Protein AF-W7JL64-F1 (afdb_monomer_lite)

Organism: Plasmodium falciparum (isolate NF54) (NCBI:txid5843)

Structure (mmCIF, N/CA/C/O backbone):
data_AF-W7JL64-F1
#
_entry.id   AF-W7JL64-F1
#
loop_
_atom_site.group_PDB
_atom_site.id
_atom_site.type_symbol
_atom_site.label_atom_id
_atom_site.label_alt_id
_atom_site.label_comp_id
_atom_site.label_asym_id
_atom_site.label_entity_id
_atom_site.label_seq_id
_atom_site.pdbx_PDB_ins_code
_atom_site.Cartn_x
_atom_site.Cartn_y
_atom_site.Cartn_z
_atom_site.occupancy
_atom_site.B_iso_or_equiv
_atom_site.auth_seq_id
_atom_site.auth_comp_id
_atom_site.auth_asym_id
_atom_site.auth_atom_id
_atom_site.pdbx_PDB_model_num
ATOM 1 N N . MET A 1 1 ? 44.907 -2.043 -54.189 1.00 56.06 1 MET A N 1
ATOM 2 C C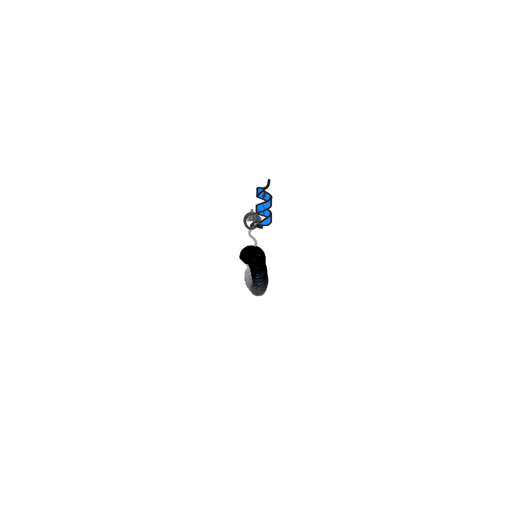A . MET A 1 1 ? 44.146 -2.944 -53.285 1.00 56.06 1 MET A CA 1
ATOM 3 C C . MET A 1 1 ? 43.324 -2.153 -52.257 1.00 56.06 1 MET A C 1
ATOM 5 O O . MET A 1 1 ? 42.525 -2.734 -51.536 1.00 56.06 1 MET A O 1
ATOM 9 N N . ASP A 1 2 ? 43.425 -0.824 -52.272 1.00 61.66 2 ASP A N 1
ATOM 10 C CA . ASP A 1 2 ? 43.044 0.077 -51.176 1.00 61.66 2 ASP A CA 1
ATOM 11 C C . ASP A 1 2 ? 41.555 0.453 -51.150 1.00 61.66 2 ASP A C 1
ATOM 13 O O . ASP A 1 2 ? 41.014 0.866 -50.126 1.00 61.66 2 ASP A O 1
ATOM 17 N N . THR A 1 3 ? 40.844 0.295 -52.266 1.00 63.25 3 THR A N 1
ATOM 18 C CA . THR A 1 3 ? 39.407 0.598 -52.359 1.00 63.25 3 THR A CA 1
ATOM 19 C C . THR A 1 3 ? 38.540 -0.440 -51.646 1.00 63.25 3 THR A C 1
ATOM 21 O O . THR A 1 3 ? 37.561 -0.076 -50.995 1.00 63.25 3 THR A O 1
ATOM 24 N N . ASN A 1 4 ? 38.914 -1.723 -51.697 1.00 65.38 4 ASN A N 1
ATOM 25 C CA . ASN A 1 4 ? 38.159 -2.801 -51.047 1.00 65.38 4 ASN A CA 1
ATOM 26 C C . ASN A 1 4 ? 38.308 -2.791 -49.519 1.00 65.38 4 ASN A C 1
ATOM 28 O O . ASN A 1 4 ? 37.334 -3.056 -48.812 1.00 65.38 4 ASN A O 1
ATOM 32 N N . GLU A 1 5 ? 39.490 -2.452 -49.000 1.00 66.25 5 GLU A N 1
ATOM 33 C CA . GLU A 1 5 ? 39.720 -2.326 -47.554 1.00 66.25 5 GLU A CA 1
ATOM 34 C C . GLU A 1 5 ? 38.982 -1.120 -46.966 1.00 66.25 5 GLU A C 1
ATOM 36 O O . GLU A 1 5 ? 38.304 -1.246 -45.945 1.00 66.25 5 GLU A O 1
ATOM 41 N N . ASN A 1 6 ? 38.998 0.019 -47.665 1.00 69.75 6 ASN A N 1
ATOM 42 C CA . ASN A 1 6 ? 38.227 1.195 -47.262 1.00 69.75 6 ASN A CA 1
ATOM 43 C C . ASN A 1 6 ? 36.717 0.916 -47.234 1.00 69.75 6 ASN A C 1
ATOM 45 O O . ASN A 1 6 ? 36.033 1.297 -46.284 1.00 69.75 6 ASN A O 1
ATOM 49 N N . MET A 1 7 ? 36.185 0.191 -48.221 1.00 67.56 7 MET A N 1
ATOM 5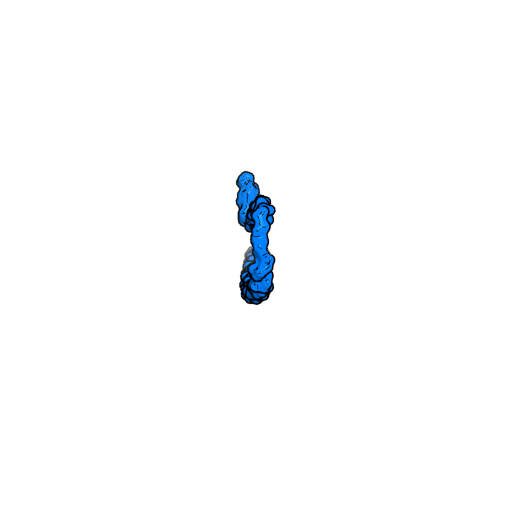0 C CA . MET A 1 7 ? 34.756 -0.138 -48.264 1.00 67.56 7 MET A CA 1
ATOM 51 C C . MET A 1 7 ? 34.338 -1.125 -47.160 1.00 67.56 7 MET A C 1
A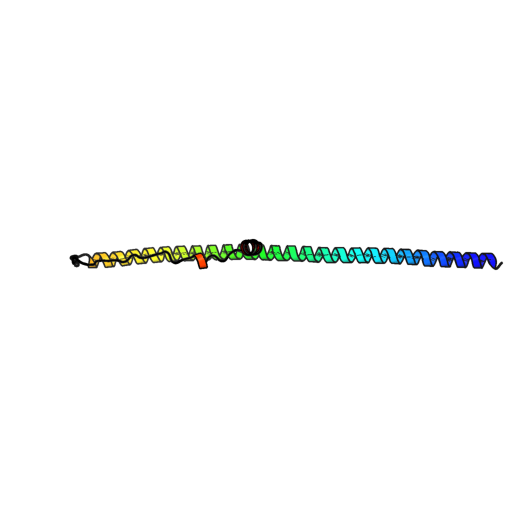TOM 53 O O . MET A 1 7 ? 33.203 -1.074 -46.679 1.00 67.56 7 MET A O 1
ATOM 57 N N . LYS A 1 8 ? 35.253 -2.002 -46.724 1.00 72.12 8 LYS A N 1
ATOM 58 C CA . LYS A 1 8 ? 35.046 -2.918 -45.594 1.00 72.12 8 LYS A CA 1
ATOM 59 C C . LYS A 1 8 ? 35.051 -2.171 -44.255 1.00 72.12 8 LYS A C 1
ATOM 61 O O . LYS A 1 8 ? 34.122 -2.348 -43.473 1.00 72.12 8 LYS A O 1
ATOM 66 N N . ASN A 1 9 ? 35.999 -1.253 -44.055 1.00 75.12 9 ASN A N 1
ATOM 67 C CA . ASN A 1 9 ? 36.069 -0.408 -42.857 1.00 75.12 9 ASN A CA 1
ATOM 68 C C . ASN A 1 9 ? 34.821 0.473 -42.684 1.00 75.12 9 ASN A C 1
ATOM 70 O O . ASN A 1 9 ? 34.298 0.599 -41.578 1.00 75.12 9 ASN A O 1
ATOM 74 N N . VAL A 1 10 ? 34.288 1.032 -43.777 1.00 75.81 10 VAL A N 1
ATOM 75 C CA . VAL A 1 10 ? 33.042 1.820 -43.742 1.00 75.81 10 VAL A CA 1
ATOM 76 C C . VAL A 1 10 ? 31.840 0.955 -43.343 1.00 75.81 10 VAL A C 1
ATOM 78 O O . VAL A 1 10 ? 31.028 1.375 -42.518 1.00 75.81 10 VAL A O 1
ATOM 81 N N . LYS A 1 11 ? 31.730 -0.272 -43.872 1.00 76.44 11 LYS A N 1
ATOM 82 C CA . LYS A 1 11 ? 30.659 -1.210 -43.491 1.00 76.44 11 LYS A CA 1
ATOM 83 C C . LYS A 1 11 ? 30.756 -1.639 -42.028 1.00 76.44 11 LYS A C 1
ATOM 85 O O . LYS A 1 11 ? 29.732 -1.674 -41.344 1.00 76.44 11 LYS A O 1
ATOM 90 N N . ASP A 1 12 ? 31.959 -1.909 -41.531 1.00 76.81 12 ASP A N 1
ATOM 91 C CA . ASP A 1 12 ? 32.173 -2.286 -40.133 1.00 76.81 12 ASP A CA 1
ATOM 92 C C . ASP A 1 12 ? 31.827 -1.129 -39.184 1.00 76.81 12 ASP A C 1
ATOM 94 O O . ASP A 1 12 ? 31.101 -1.335 -38.205 1.00 76.81 12 ASP A O 1
ATOM 98 N N . MET A 1 13 ? 32.214 0.102 -39.530 1.00 78.69 13 MET A N 1
ATOM 99 C CA . MET A 1 13 ? 31.866 1.313 -38.781 1.00 78.69 13 MET A CA 1
ATOM 100 C C . MET A 1 13 ? 30.347 1.565 -38.750 1.00 78.69 13 MET A C 1
ATOM 102 O O . MET A 1 13 ? 29.788 1.903 -37.700 1.00 78.69 13 MET A O 1
ATOM 106 N N . MET A 1 14 ? 29.658 1.333 -39.871 1.00 76.62 14 MET A N 1
ATOM 107 C CA . MET A 1 14 ? 28.198 1.444 -39.976 1.00 76.62 14 MET A CA 1
ATOM 108 C C . MET A 1 14 ? 27.475 0.344 -39.176 1.00 76.62 14 MET A C 1
ATOM 110 O O . MET A 1 14 ? 26.447 0.585 -38.536 1.00 76.62 14 MET A O 1
ATOM 114 N N . SER A 1 15 ? 28.038 -0.867 -39.135 1.00 80.62 15 SER A N 1
ATOM 115 C CA . SER A 1 15 ? 27.505 -1.968 -38.324 1.00 80.62 15 SER A CA 1
ATOM 116 C C . SER A 1 15 ? 27.631 -1.689 -36.821 1.00 80.62 15 SER A C 1
ATOM 118 O O . SER A 1 15 ? 26.718 -1.999 -36.052 1.00 80.62 15 SER A O 1
ATOM 120 N N . PHE A 1 16 ? 28.730 -1.057 -36.399 1.00 80.94 16 PHE A N 1
ATOM 121 C CA . PHE A 1 16 ? 28.996 -0.723 -35.002 1.00 80.94 16 PHE A CA 1
ATOM 122 C C . PHE A 1 16 ? 28.037 0.357 -34.489 1.00 80.94 16 PHE A C 1
ATOM 124 O O . PHE A 1 16 ? 27.438 0.218 -33.422 1.00 80.94 16 PHE A O 1
ATOM 131 N N . THR A 1 17 ? 27.815 1.398 -35.293 1.00 83.50 17 THR A N 1
ATOM 132 C CA . THR A 1 17 ? 26.839 2.456 -34.989 1.00 83.50 17 THR A CA 1
ATOM 133 C C . THR A 1 17 ? 25.415 1.910 -34.921 1.00 83.50 17 THR A C 1
ATOM 135 O O . THR A 1 17 ? 24.693 2.211 -33.971 1.00 83.50 17 THR A O 1
ATOM 138 N N . THR A 1 18 ? 25.029 1.035 -35.853 1.00 85.56 18 THR A N 1
ATOM 139 C CA . THR A 1 18 ? 23.693 0.413 -35.853 1.00 85.56 18 THR A CA 1
ATOM 140 C C . THR A 1 18 ? 23.465 -0.456 -34.610 1.00 85.56 18 THR A C 1
ATOM 142 O O . THR A 1 18 ? 22.421 -0.356 -33.965 1.00 85.56 18 THR A O 1
ATOM 145 N N . LYS A 1 19 ? 24.458 -1.264 -34.212 1.00 87.75 19 LYS A N 1
ATOM 146 C CA . LYS A 1 19 ? 24.393 -2.075 -32.983 1.00 87.75 19 LYS A CA 1
ATOM 147 C C . LYS A 1 19 ? 24.259 -1.204 -31.732 1.00 87.75 19 LYS A C 1
ATOM 149 O O . LYS A 1 19 ? 23.429 -1.501 -30.878 1.00 87.75 19 LYS A O 1
ATOM 154 N N . ASN A 1 20 ? 25.004 -0.101 -31.647 1.00 88.38 20 ASN A N 1
ATOM 155 C CA . ASN A 1 20 ? 24.914 0.826 -30.516 1.00 88.38 20 ASN A CA 1
ATOM 156 C C . ASN A 1 20 ? 23.533 1.480 -30.393 1.00 88.38 20 ASN A C 1
ATOM 158 O O . ASN A 1 20 ? 23.006 1.578 -29.288 1.00 88.38 20 ASN A O 1
ATOM 162 N N . ILE A 1 21 ? 22.911 1.862 -31.511 1.00 90.62 21 ILE A N 1
ATOM 163 C CA . ILE A 1 21 ? 21.543 2.403 -31.511 1.00 90.62 21 ILE A CA 1
ATOM 164 C C . ILE A 1 21 ? 20.554 1.369 -30.956 1.00 90.62 21 ILE A C 1
ATOM 166 O O . ILE A 1 21 ? 19.724 1.697 -30.108 1.00 90.62 21 ILE A O 1
ATOM 170 N N . ILE A 1 22 ? 20.673 0.104 -31.369 1.00 91.94 22 ILE A N 1
ATOM 171 C CA . ILE A 1 22 ? 19.820 -0.985 -30.871 1.00 91.94 22 ILE A CA 1
ATOM 172 C C . ILE A 1 22 ? 19.998 -1.175 -29.357 1.00 91.94 22 ILE A C 1
ATOM 174 O O . ILE A 1 22 ? 19.007 -1.287 -28.633 1.00 91.94 22 ILE A O 1
ATOM 178 N N . TYR A 1 23 ? 21.234 -1.146 -28.851 1.00 91.75 23 TYR A N 1
ATOM 179 C CA . TYR A 1 23 ? 21.490 -1.248 -27.411 1.00 91.75 23 TYR A CA 1
ATOM 180 C C . TYR A 1 23 ? 20.884 -0.088 -26.616 1.00 91.75 23 TYR A C 1
ATOM 182 O O . TYR A 1 23 ? 20.349 -0.313 -25.529 1.00 91.75 23 TYR A O 1
ATOM 190 N N . ILE A 1 24 ? 20.889 1.130 -27.166 1.00 92.69 24 ILE A N 1
ATOM 191 C CA . ILE A 1 24 ? 20.227 2.286 -26.546 1.00 92.69 24 ILE A CA 1
ATOM 192 C C . ILE A 1 24 ? 18.714 2.047 -26.443 1.00 92.69 24 ILE A C 1
ATOM 194 O O . ILE A 1 24 ? 18.135 2.252 -25.375 1.00 92.69 24 ILE A O 1
ATOM 198 N N . PHE A 1 25 ? 18.069 1.544 -27.500 1.00 93.75 25 PHE A N 1
ATOM 199 C CA . PHE A 1 25 ? 16.636 1.222 -27.471 1.00 93.75 25 PHE A CA 1
ATOM 200 C C . PHE A 1 25 ? 16.285 0.131 -26.453 1.00 93.75 25 PHE A C 1
ATOM 202 O O . PHE A 1 25 ? 15.280 0.245 -25.741 1.00 93.75 25 PHE A O 1
ATOM 209 N N . ILE A 1 26 ? 17.120 -0.904 -26.346 1.00 94.44 26 ILE A N 1
ATOM 210 C CA . ILE A 1 26 ? 16.955 -1.962 -25.342 1.00 94.44 26 ILE A CA 1
ATOM 211 C C . ILE A 1 26 ? 17.097 -1.375 -23.932 1.00 94.44 26 ILE A C 1
ATOM 213 O O . ILE A 1 26 ? 16.256 -1.637 -23.071 1.00 94.44 26 ILE A O 1
ATOM 217 N N . GLY A 1 27 ? 18.104 -0.526 -23.707 1.00 93.69 27 GLY A N 1
ATOM 218 C CA . GLY A 1 27 ? 18.326 0.148 -22.427 1.00 93.69 27 GLY A CA 1
ATOM 219 C C . GLY A 1 27 ? 17.141 1.016 -22.000 1.00 93.69 27 GLY A C 1
ATOM 220 O O . GLY A 1 27 ? 16.660 0.896 -20.873 1.00 93.69 27 GLY A O 1
ATOM 221 N N . ILE A 1 28 ? 16.605 1.831 -22.915 1.00 95.06 28 ILE A N 1
ATOM 222 C CA . ILE A 1 28 ? 15.424 2.671 -22.655 1.00 95.06 28 ILE A CA 1
ATOM 223 C C . ILE A 1 28 ? 14.203 1.803 -22.326 1.00 95.06 28 ILE A C 1
ATOM 225 O O . ILE A 1 28 ? 13.483 2.080 -21.364 1.00 95.06 28 ILE A O 1
ATOM 229 N N . SER A 1 29 ? 13.990 0.722 -23.078 1.00 94.00 29 SER A N 1
ATOM 230 C CA . SER A 1 29 ? 12.863 -0.193 -22.858 1.00 94.00 29 SER A CA 1
ATOM 231 C C . SER A 1 29 ? 12.929 -0.865 -21.484 1.00 94.00 29 SER A C 1
ATOM 233 O O . SER A 1 29 ? 11.924 -0.925 -20.770 1.00 94.00 29 SER A O 1
ATOM 235 N N . LEU A 1 30 ? 14.120 -1.310 -21.070 1.00 94.25 30 LEU A N 1
ATOM 236 C CA . LEU A 1 30 ? 14.349 -1.875 -19.739 1.00 94.25 30 LEU A 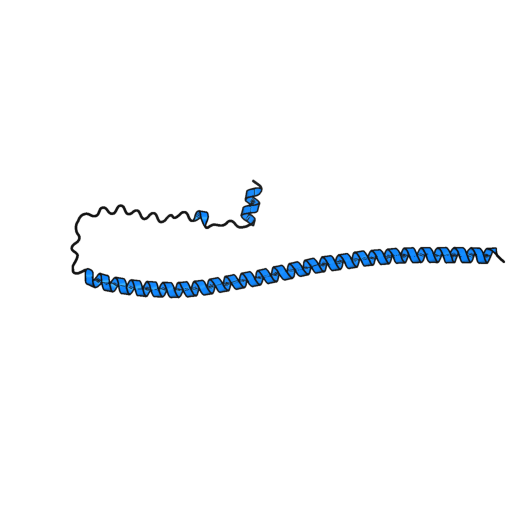CA 1
ATOM 237 C C . LEU A 1 30 ? 14.109 -0.844 -18.634 1.00 94.25 30 LEU A C 1
ATOM 239 O O . LEU A 1 30 ? 13.476 -1.158 -17.626 1.00 94.25 30 LEU A O 1
ATOM 243 N N . LEU A 1 31 ? 14.549 0.398 -18.829 1.00 94.56 31 LEU A N 1
ATOM 244 C CA . LEU A 1 31 ? 14.379 1.464 -17.844 1.00 94.56 31 LEU A CA 1
ATOM 245 C C . LEU A 1 31 ? 12.894 1.801 -17.625 1.00 94.56 31 LEU A C 1
ATOM 247 O O . LEU A 1 31 ? 12.441 1.911 -16.481 1.00 94.56 31 LEU A O 1
ATOM 251 N N . ILE A 1 32 ? 12.107 1.858 -18.705 1.00 94.25 32 ILE A N 1
ATOM 252 C CA . ILE A 1 32 ? 10.643 2.010 -18.644 1.00 94.25 32 ILE A CA 1
ATOM 253 C C . ILE A 1 32 ? 10.005 0.832 -17.895 1.00 94.25 32 ILE A C 1
ATOM 255 O O . ILE A 1 32 ? 9.114 1.025 -17.059 1.00 94.25 32 ILE A O 1
ATOM 259 N N . PHE A 1 33 ? 10.459 -0.391 -18.167 1.00 94.06 33 PHE A N 1
ATOM 260 C CA . PHE A 1 33 ? 9.934 -1.595 -17.530 1.00 94.06 33 PHE A CA 1
ATOM 261 C C . PHE A 1 33 ? 10.204 -1.618 -16.018 1.00 94.06 33 PHE A C 1
ATOM 263 O O . PHE A 1 33 ? 9.276 -1.819 -15.229 1.00 94.06 33 PHE A O 1
ATOM 270 N N . ILE A 1 34 ? 11.437 -1.315 -15.601 1.00 93.62 34 ILE A N 1
ATOM 271 C CA . ILE A 1 34 ? 11.829 -1.212 -14.186 1.00 93.62 34 ILE A CA 1
ATOM 272 C C . ILE A 1 34 ? 10.994 -0.140 -13.477 1.00 93.62 34 ILE A C 1
ATOM 274 O O . ILE A 1 34 ? 10.438 -0.392 -12.405 1.00 93.62 34 ILE A O 1
ATOM 278 N N . TYR A 1 35 ? 10.835 1.036 -14.092 1.00 93.25 35 TYR A N 1
ATOM 279 C CA . TYR A 1 35 ? 10.004 2.107 -13.540 1.00 93.25 35 TYR A CA 1
ATOM 280 C C . TYR A 1 35 ? 8.552 1.653 -13.319 1.00 93.25 35 TYR A C 1
ATOM 282 O O . TYR A 1 35 ? 7.958 1.914 -12.266 1.00 93.25 35 TYR A O 1
ATOM 290 N N . LYS A 1 36 ? 7.980 0.924 -14.286 1.00 91.62 36 LYS A N 1
ATOM 291 C CA . LYS A 1 36 ? 6.614 0.393 -14.198 1.00 91.62 36 LYS A CA 1
ATOM 292 C C . LYS A 1 36 ? 6.467 -0.624 -13.062 1.00 91.62 36 LYS A C 1
ATOM 294 O O . LYS A 1 36 ? 5.481 -0.552 -12.325 1.00 91.62 36 LYS A O 1
ATOM 299 N N . ILE A 1 37 ? 7.445 -1.516 -12.880 1.00 88.12 37 ILE A N 1
ATOM 300 C CA . ILE A 1 37 ? 7.468 -2.487 -11.773 1.00 88.12 37 ILE A CA 1
ATOM 301 C C . ILE A 1 37 ? 7.532 -1.770 -10.424 1.00 88.12 37 ILE A C 1
ATOM 303 O O . ILE A 1 37 ? 6.691 -2.017 -9.560 1.00 88.12 37 ILE A O 1
ATOM 307 N N . LEU A 1 38 ? 8.469 -0.833 -10.249 1.00 88.00 38 LEU A N 1
ATOM 308 C CA . LEU A 1 38 ? 8.612 -0.079 -8.999 1.00 88.00 38 LEU A CA 1
ATOM 309 C C . LEU A 1 38 ? 7.323 0.666 -8.633 1.00 88.00 38 LEU A C 1
ATOM 311 O O . LEU A 1 38 ? 6.897 0.661 -7.476 1.00 88.00 38 LEU A O 1
ATOM 315 N N . LYS A 1 39 ? 6.665 1.280 -9.623 1.00 86.75 39 LYS A N 1
ATOM 316 C CA . LYS A 1 39 ? 5.394 1.984 -9.422 1.00 86.75 39 LYS A CA 1
ATOM 317 C C . LYS A 1 39 ? 4.264 1.037 -9.015 1.00 86.75 39 LYS A C 1
ATOM 319 O O . LYS A 1 39 ? 3.449 1.411 -8.172 1.00 86.75 39 LYS A O 1
ATOM 324 N N . LYS A 1 40 ? 4.208 -0.169 -9.588 1.00 83.12 40 LYS A N 1
ATOM 325 C CA . LYS A 1 40 ? 3.220 -1.193 -9.222 1.00 83.12 40 LYS A CA 1
ATOM 326 C C . LYS A 1 40 ? 3.436 -1.679 -7.786 1.00 83.12 40 LYS A C 1
ATOM 328 O O . LYS A 1 40 ? 2.507 -1.622 -6.991 1.00 83.12 40 LYS A O 1
ATOM 333 N N . ASN A 1 41 ? 4.675 -2.010 -7.425 1.00 77.06 41 ASN A N 1
ATOM 334 C CA . ASN A 1 41 ? 5.014 -2.500 -6.087 1.00 77.06 41 ASN A CA 1
ATOM 33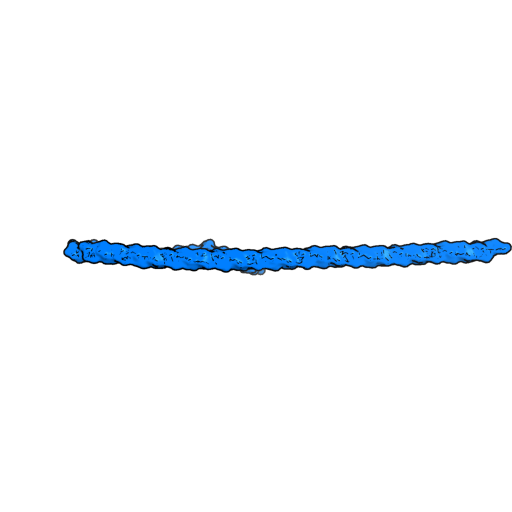5 C C . ASN A 1 41 ? 4.664 -1.486 -4.986 1.00 77.06 41 ASN A C 1
ATOM 337 O O . ASN A 1 41 ? 4.182 -1.872 -3.925 1.00 77.06 41 ASN A O 1
ATOM 341 N N . LYS A 1 42 ? 4.848 -0.181 -5.241 1.00 77.75 42 LYS A N 1
ATOM 342 C CA . LYS A 1 42 ? 4.433 0.877 -4.302 1.00 77.75 42 LYS A CA 1
ATOM 343 C C . LYS A 1 42 ? 2.920 0.895 -4.072 1.00 77.75 42 LYS A C 1
ATOM 345 O O . LYS A 1 42 ? 2.489 1.019 -2.929 1.00 77.75 42 LYS A O 1
ATOM 350 N N . LYS A 1 43 ? 2.127 0.749 -5.138 1.00 77.31 43 LYS A N 1
ATOM 351 C CA . LYS A 1 43 ? 0.661 0.691 -5.036 1.00 77.31 43 LYS A CA 1
ATOM 352 C C . LYS A 1 43 ? 0.206 -0.557 -4.288 1.00 77.31 43 LYS A C 1
ATOM 354 O O . LYS A 1 43 ? -0.620 -0.452 -3.390 1.00 77.31 43 LYS A O 1
ATOM 359 N N . ASP A 1 44 ? 0.780 -1.711 -4.611 1.00 75.31 44 ASP A N 1
ATOM 360 C CA . ASP A 1 44 ? 0.419 -2.978 -3.971 1.00 75.31 44 ASP A CA 1
ATOM 361 C C . ASP A 1 44 ? 0.781 -2.965 -2.473 1.00 75.31 44 ASP A C 1
ATOM 363 O O . ASP A 1 44 ? -0.010 -3.402 -1.633 1.00 75.31 44 ASP A O 1
ATOM 367 N N . ALA A 1 45 ? 1.924 -2.372 -2.109 1.00 76.88 45 ALA A N 1
ATOM 368 C CA . ALA A 1 45 ? 2.321 -2.175 -0.714 1.00 76.88 45 ALA A CA 1
ATOM 369 C C . ALA A 1 45 ? 1.373 -1.227 0.041 1.00 76.88 45 ALA A C 1
ATOM 371 O O . ALA A 1 45 ? 1.011 -1.493 1.189 1.00 76.88 45 ALA A O 1
ATOM 372 N N . GLU A 1 46 ? 0.939 -0.139 -0.596 1.00 78.31 46 GLU A N 1
ATOM 373 C CA . GLU A 1 46 ? -0.017 0.799 -0.007 1.00 78.31 46 GLU A CA 1
ATOM 374 C C . GLU A 1 46 ? -1.394 0.158 0.209 1.00 78.31 46 GLU A C 1
ATOM 376 O O . GLU A 1 46 ? -1.978 0.301 1.285 1.00 78.31 46 GLU A O 1
ATOM 381 N N . VAL A 1 47 ? -1.883 -0.610 -0.768 1.00 81.81 47 VAL A N 1
ATOM 382 C CA . VAL A 1 47 ? -3.140 -1.363 -0.654 1.00 81.81 47 VAL A CA 1
ATOM 383 C C . VAL A 1 47 ? -3.059 -2.375 0.486 1.00 81.81 47 VAL A C 1
ATOM 385 O O . VAL A 1 47 ? -3.966 -2.427 1.320 1.00 81.81 47 VAL A O 1
ATOM 388 N N . LYS A 1 48 ? -1.961 -3.136 0.579 1.00 84.38 48 LYS A N 1
ATOM 389 C CA . LYS A 1 48 ? -1.763 -4.119 1.652 1.00 84.38 48 LYS A CA 1
ATOM 390 C C . LYS A 1 48 ? -1.749 -3.456 3.032 1.00 84.38 48 LYS A C 1
ATOM 392 O O . LYS A 1 48 ? -2.482 -3.888 3.920 1.00 84.38 48 LYS A O 1
ATOM 397 N N . ARG A 1 49 ? -1.004 -2.355 3.187 1.00 79.31 49 ARG A N 1
ATOM 398 C CA . ARG A 1 49 ? -0.951 -1.576 4.435 1.00 79.31 49 ARG A CA 1
ATOM 399 C C . ARG A 1 49 ? -2.331 -1.052 4.836 1.00 79.31 49 ARG A C 1
ATOM 401 O O . ARG A 1 49 ? -2.724 -1.174 5.993 1.00 79.31 49 ARG A O 1
ATOM 408 N N . ASN A 1 50 ? -3.079 -0.484 3.893 1.00 85.06 50 ASN A N 1
ATOM 409 C CA . ASN A 1 50 ? -4.412 0.051 4.172 1.00 85.06 50 ASN A CA 1
ATOM 410 C C . ASN A 1 50 ? -5.392 -1.061 4.570 1.00 85.06 50 ASN A C 1
ATOM 412 O O . ASN A 1 50 ? -6.212 -0.863 5.468 1.00 85.06 50 ASN A O 1
ATOM 416 N N . ASN A 1 51 ? -5.276 -2.242 3.958 1.00 86.75 51 ASN A N 1
ATOM 417 C CA . ASN A 1 51 ? -6.098 -3.390 4.316 1.00 86.75 51 ASN A CA 1
ATOM 418 C C . ASN A 1 51 ? -5.788 -3.882 5.740 1.00 86.75 51 ASN A C 1
ATOM 420 O O . ASN A 1 51 ? -6.707 -4.040 6.543 1.00 86.75 51 ASN A O 1
ATOM 424 N N . GLU A 1 52 ? -4.508 -4.020 6.101 1.00 85.19 52 GLU A N 1
ATOM 425 C CA . GLU A 1 52 ? -4.087 -4.393 7.460 1.00 85.19 52 GLU A CA 1
ATOM 426 C C . GLU A 1 52 ? -4.578 -3.395 8.517 1.00 85.19 52 GLU A C 1
ATOM 428 O O . GLU A 1 52 ? -5.094 -3.796 9.562 1.00 85.19 52 GLU A O 1
ATOM 433 N N . ILE A 1 53 ? -4.472 -2.093 8.237 1.00 85.00 53 ILE A N 1
ATOM 434 C CA . ILE A 1 53 ? -5.005 -1.043 9.113 1.00 85.00 53 ILE A CA 1
ATOM 435 C C . ILE A 1 53 ? -6.523 -1.196 9.265 1.00 85.00 53 ILE A C 1
ATOM 437 O O . ILE A 1 53 ? -7.039 -1.124 10.381 1.00 85.00 53 ILE A O 1
ATOM 441 N N . SER A 1 54 ? -7.243 -1.447 8.168 1.00 86.75 54 SER A N 1
ATOM 442 C CA . SER A 1 54 ? -8.698 -1.607 8.202 1.00 86.75 54 SER A CA 1
ATOM 443 C C . SER A 1 54 ? -9.133 -2.802 9.057 1.00 86.75 54 SER A C 1
ATOM 445 O O . SER A 1 54 ? -10.080 -2.685 9.836 1.00 86.75 54 SER A O 1
ATOM 447 N N . ILE A 1 55 ? -8.406 -3.921 8.976 1.00 88.94 55 ILE A N 1
ATOM 448 C CA . ILE A 1 55 ? -8.664 -5.126 9.770 1.00 88.94 55 ILE A CA 1
ATOM 449 C C . ILE A 1 55 ? -8.404 -4.837 11.248 1.00 88.94 55 ILE A C 1
ATOM 451 O O . ILE A 1 55 ? -9.267 -5.099 12.085 1.00 88.94 55 ILE A O 1
ATOM 455 N N . LYS A 1 56 ? -7.259 -4.222 11.575 1.00 89.88 56 LYS A N 1
ATOM 456 C CA . LYS A 1 56 ? -6.922 -3.846 12.957 1.00 89.88 56 LYS A CA 1
ATOM 457 C C . LYS A 1 56 ? -7.961 -2.901 13.562 1.00 89.88 56 LYS A C 1
ATOM 459 O O . LYS A 1 56 ? -8.355 -3.086 14.709 1.00 89.88 56 LYS A O 1
ATOM 464 N N . MET A 1 57 ? -8.449 -1.924 12.794 1.00 84.94 57 MET A N 1
ATOM 465 C CA . MET A 1 57 ? -9.504 -1.013 13.250 1.00 84.94 57 MET A CA 1
ATOM 466 C C . MET A 1 57 ? -10.830 -1.732 13.502 1.00 84.94 57 MET A C 1
ATOM 468 O O . MET A 1 57 ? -11.477 -1.445 14.506 1.00 84.94 57 MET A O 1
ATOM 472 N N . LYS A 1 58 ? -11.246 -2.653 12.621 1.00 89.50 58 LYS A N 1
ATOM 473 C CA . LYS A 1 58 ? -12.467 -3.452 12.831 1.00 89.50 58 LYS A CA 1
ATOM 474 C C . LYS A 1 58 ? -12.366 -4.274 14.113 1.00 89.50 58 LYS A C 1
ATOM 476 O O . LYS A 1 58 ? -13.237 -4.171 14.967 1.00 89.50 58 LYS A O 1
ATOM 481 N N . LEU A 1 59 ? -11.249 -4.971 14.294 1.00 90.50 59 LEU A N 1
ATOM 482 C CA . LEU A 1 59 ? -11.019 -5.828 15.454 1.00 90.50 59 LEU A CA 1
ATOM 483 C C . LEU A 1 59 ? -10.933 -5.025 16.764 1.00 90.50 59 LEU A C 1
ATOM 485 O O . LEU A 1 59 ? -11.458 -5.442 17.791 1.00 90.50 59 LEU A O 1
ATOM 489 N N . SER A 1 60 ? -10.329 -3.834 16.730 1.00 89.19 60 SER A N 1
ATOM 490 C CA . SER A 1 60 ? -10.329 -2.909 17.871 1.00 89.19 60 SER A CA 1
ATOM 491 C C . SER A 1 60 ? -11.737 -2.447 18.246 1.00 89.19 60 SER A C 1
ATOM 493 O O . SER A 1 60 ? -12.036 -2.337 19.431 1.00 89.19 60 SER A O 1
ATOM 495 N N . ARG A 1 61 ? -12.598 -2.165 17.260 1.00 87.12 61 ARG A N 1
ATOM 496 C CA . ARG A 1 61 ? -13.988 -1.755 17.510 1.00 87.12 61 ARG A CA 1
ATOM 497 C C . ARG A 1 61 ? -14.808 -2.895 18.096 1.00 87.12 61 ARG A C 1
ATOM 499 O O . ARG A 1 61 ? -15.564 -2.666 19.028 1.00 87.12 61 ARG A O 1
ATOM 506 N N . GLU A 1 62 ? -14.635 -4.109 17.583 1.00 89.56 62 GLU A N 1
ATOM 507 C CA . GLU A 1 62 ? -15.299 -5.299 18.123 1.00 89.56 62 GLU A CA 1
ATOM 508 C C . GLU A 1 62 ? -14.893 -5.559 19.579 1.00 89.56 62 GLU A C 1
ATOM 510 O O . GLU A 1 62 ? -15.759 -5.800 20.414 1.00 89.56 62 GLU A O 1
ATOM 515 N N . LYS A 1 63 ? -13.603 -5.422 19.919 1.00 90.94 63 LYS A N 1
ATOM 516 C CA . LYS A 1 63 ? -13.136 -5.528 21.312 1.00 90.94 63 LYS A CA 1
ATOM 517 C C . LYS A 1 63 ? -13.749 -4.466 22.223 1.00 90.94 63 LYS A C 1
ATOM 519 O O . LYS A 1 63 ? -14.243 -4.804 23.291 1.00 90.94 63 LYS A O 1
ATOM 524 N N . GLN A 1 64 ? -13.759 -3.207 21.784 1.00 89.31 64 GLN A N 1
ATOM 525 C CA . GLN A 1 64 ? -14.366 -2.115 22.550 1.00 89.31 64 GLN A CA 1
ATOM 526 C C . GLN A 1 64 ? -15.866 -2.331 22.769 1.00 89.31 64 GLN A C 1
ATOM 528 O O . GLN A 1 64 ? -16.364 -2.059 23.854 1.00 89.31 64 GLN A O 1
ATOM 533 N N . LEU A 1 65 ? -16.584 -2.855 21.770 1.00 91.44 65 LEU A N 1
ATOM 534 C CA . LEU A 1 65 ? -17.999 -3.208 21.918 1.00 91.44 65 LEU A CA 1
ATOM 535 C C . LEU A 1 65 ? -18.197 -4.331 22.942 1.00 91.44 65 LEU A C 1
ATOM 537 O O . LEU A 1 65 ? -19.067 -4.220 23.796 1.00 91.44 65 LEU A O 1
ATOM 541 N N . GLN A 1 66 ? -17.356 -5.368 22.916 1.00 91.06 66 GLN A N 1
ATOM 542 C CA . GLN A 1 66 ? -17.420 -6.450 23.906 1.00 91.06 66 GLN A CA 1
ATOM 543 C C . GLN A 1 66 ? -17.113 -5.974 25.332 1.00 91.06 66 GLN A C 1
ATOM 545 O O . GLN A 1 66 ? -17.726 -6.454 26.285 1.00 91.06 66 GLN A O 1
ATOM 550 N N . GLU A 1 67 ? -16.156 -5.061 25.503 1.00 90.81 67 GLU A N 1
ATOM 551 C CA . GLU A 1 67 ? -15.860 -4.445 26.802 1.00 90.81 67 GLU A CA 1
ATOM 552 C C . GLU A 1 67 ? -17.040 -3.599 27.291 1.00 90.81 67 GLU A C 1
ATOM 554 O O . GLU A 1 67 ? -17.486 -3.776 28.425 1.00 90.81 67 GLU A O 1
ATOM 559 N N . LEU A 1 68 ? -17.616 -2.775 26.412 1.00 91.06 68 LEU A N 1
ATOM 560 C CA . LEU A 1 68 ? -18.796 -1.968 26.716 1.00 91.06 68 LEU A CA 1
ATOM 561 C C . LEU A 1 68 ? -20.000 -2.836 27.117 1.00 91.06 68 LEU A C 1
ATOM 563 O O . LEU A 1 68 ? -20.706 -2.510 28.069 1.00 91.06 68 LEU A O 1
ATOM 567 N N . ASP A 1 69 ? -20.225 -3.960 26.434 1.00 88.75 69 ASP A N 1
ATOM 568 C CA . ASP A 1 69 ? -21.309 -4.893 26.759 1.00 88.75 69 ASP A CA 1
ATOM 569 C C . ASP A 1 69 ? -21.129 -5.521 28.147 1.00 88.75 69 ASP A C 1
ATOM 571 O O . ASP A 1 69 ? -22.095 -5.635 28.911 1.00 88.75 69 ASP A O 1
ATOM 575 N N . LYS A 1 70 ? -19.891 -5.875 28.519 1.00 91.75 70 LYS A N 1
ATOM 576 C CA . LYS A 1 70 ? -19.572 -6.368 29.869 1.00 91.75 70 LYS A CA 1
ATOM 577 C C . LYS A 1 70 ? -19.823 -5.296 30.924 1.00 91.75 70 LYS A C 1
ATOM 579 O O . LYS A 1 70 ? -20.465 -5.578 31.936 1.00 91.75 70 LYS A O 1
ATOM 584 N N . GLU A 1 71 ? -19.370 -4.068 30.684 1.00 86.50 71 GLU A N 1
ATOM 585 C CA . GLU A 1 71 ? -19.610 -2.944 31.593 1.00 86.50 71 GLU A CA 1
ATOM 586 C C . GLU A 1 71 ? -21.104 -2.635 31.740 1.00 86.50 71 GLU A C 1
ATOM 588 O O . GLU A 1 71 ? -21.584 -2.416 32.854 1.00 86.50 71 GLU A O 1
ATOM 593 N N . MET A 1 72 ? -21.872 -2.680 30.647 1.00 87.19 72 MET A N 1
ATOM 594 C CA . MET A 1 72 ? -23.324 -2.512 30.685 1.00 87.19 72 MET A CA 1
ATOM 595 C C . MET A 1 72 ? -24.015 -3.606 31.493 1.00 87.19 72 MET A C 1
ATOM 597 O O . MET A 1 72 ? -24.960 -3.298 32.219 1.00 87.19 72 MET A O 1
ATOM 601 N N . MET A 1 73 ? -23.590 -4.867 31.378 1.00 89.81 73 MET A N 1
ATOM 602 C CA . MET A 1 73 ? -24.153 -5.953 32.189 1.00 89.81 73 MET A CA 1
ATOM 603 C C . MET A 1 73 ? -23.891 -5.724 33.677 1.00 89.81 73 MET A C 1
ATOM 605 O O . MET A 1 73 ? -24.838 -5.723 34.463 1.00 89.81 73 MET A O 1
ATOM 609 N N . ILE A 1 74 ? -22.646 -5.412 34.043 1.00 89.69 74 ILE A N 1
ATOM 610 C CA . ILE A 1 74 ? -22.265 -5.119 35.431 1.00 89.69 74 ILE A CA 1
ATOM 611 C C . ILE A 1 74 ? -23.051 -3.914 35.964 1.00 89.69 74 ILE A C 1
ATOM 613 O O . ILE A 1 74 ? -23.580 -3.947 37.073 1.00 89.69 74 ILE A O 1
ATOM 617 N N . ASN A 1 75 ? -23.171 -2.841 35.179 1.00 87.00 75 ASN A N 1
ATOM 618 C CA . ASN A 1 75 ? -23.937 -1.666 35.587 1.00 87.00 75 ASN A CA 1
ATOM 619 C C . ASN A 1 75 ? -25.432 -1.972 35.718 1.00 87.00 75 ASN A C 1
ATOM 621 O O . ASN A 1 75 ? -26.061 -1.500 36.662 1.00 87.00 75 ASN A O 1
ATOM 625 N N . LYS A 1 76 ? -26.012 -2.788 34.829 1.00 86.44 76 LYS A N 1
ATOM 626 C CA . LYS A 1 76 ? -27.409 -3.234 34.956 1.00 86.44 76 LYS A CA 1
ATOM 627 C C . LYS A 1 76 ? -27.627 -4.035 36.238 1.00 86.44 76 LYS A C 1
ATOM 629 O O . LYS A 1 76 ? -28.639 -3.822 36.900 1.00 86.44 76 LYS A O 1
ATOM 634 N N . GLU A 1 77 ? -26.706 -4.921 36.601 1.00 82.81 77 GLU A N 1
ATOM 635 C CA . GLU A 1 77 ? -26.770 -5.676 37.858 1.00 82.81 77 GLU A CA 1
ATOM 636 C C . GLU A 1 77 ? -26.661 -4.755 39.075 1.00 82.81 77 GLU A C 1
ATOM 638 O O . GLU A 1 77 ? -27.540 -4.781 39.935 1.00 82.81 77 GLU A O 1
ATOM 643 N N . LYS A 1 78 ? -25.689 -3.836 39.090 1.00 82.75 78 LYS A N 1
ATOM 644 C CA . LYS A 1 78 ? -25.557 -2.824 40.154 1.00 82.75 78 LYS A CA 1
ATOM 645 C C . LYS A 1 78 ? -26.810 -1.958 40.300 1.00 82.75 78 LYS A C 1
ATOM 647 O O . LYS A 1 78 ? -27.230 -1.669 41.418 1.00 82.75 78 LYS A O 1
ATOM 652 N N . MET A 1 79 ? -27.437 -1.559 39.192 1.00 75.94 79 MET A N 1
ATOM 653 C CA . MET A 1 79 ? -28.688 -0.793 39.215 1.00 75.94 79 MET A CA 1
ATOM 654 C C . MET A 1 79 ? -29.862 -1.618 39.755 1.00 75.94 79 MET A C 1
ATOM 656 O O . MET A 1 79 ? -30.702 -1.078 40.475 1.00 75.94 79 MET A O 1
ATOM 660 N N . LYS A 1 80 ? -29.926 -2.922 39.453 1.00 77.94 80 LYS A N 1
ATOM 661 C CA . LYS A 1 80 ? -30.921 -3.827 40.050 1.00 77.94 80 LYS A CA 1
ATOM 662 C C . LYS A 1 80 ? -30.716 -3.948 41.561 1.00 77.94 80 LYS A C 1
ATOM 664 O O . LYS A 1 80 ? -31.679 -3.776 42.302 1.00 77.94 80 LYS A O 1
ATOM 669 N N . GLU A 1 81 ? -29.484 -4.153 42.022 1.00 70.12 81 GLU A N 1
ATOM 670 C CA . GLU A 1 81 ? -29.163 -4.228 43.454 1.00 70.12 81 GLU A CA 1
ATOM 671 C C . GLU A 1 81 ? -29.462 -2.918 44.198 1.00 70.12 81 GLU A C 1
ATOM 673 O O . GLU A 1 81 ? -30.042 -2.937 45.284 1.00 70.12 81 GLU A O 1
ATOM 678 N N . GLN A 1 82 ? -29.129 -1.763 43.611 1.00 68.50 82 GLN A N 1
ATOM 679 C CA . GLN A 1 82 ? -29.457 -0.459 44.195 1.00 68.50 82 GLN A CA 1
ATOM 680 C C . GLN A 1 82 ? -30.966 -0.192 44.237 1.00 68.50 82 GLN A C 1
ATOM 682 O O . GLN A 1 82 ? -31.453 0.382 45.210 1.00 68.50 82 GLN A O 1
ATOM 687 N N . ASN A 1 83 ? -31.720 -0.617 43.220 1.00 63.53 83 ASN A N 1
ATOM 688 C CA . ASN A 1 83 ? -33.178 -0.487 43.219 1.00 63.53 83 ASN A CA 1
ATOM 689 C C . ASN A 1 83 ? -33.845 -1.383 44.270 1.00 63.53 83 ASN A C 1
ATOM 691 O O . ASN A 1 83 ? -34.841 -0.974 44.862 1.00 63.53 83 ASN A O 1
ATOM 695 N N . ILE A 1 84 ? -33.290 -2.569 44.538 1.00 61.47 84 ILE A N 1
ATOM 696 C CA . ILE A 1 84 ? -33.767 -3.447 45.615 1.00 61.47 84 ILE A CA 1
ATOM 697 C C . ILE A 1 84 ? -33.512 -2.787 46.980 1.00 61.47 84 ILE A C 1
ATOM 699 O O . ILE A 1 84 ? -34.450 -2.645 47.761 1.00 61.47 84 ILE A O 1
ATOM 703 N N . LYS A 1 85 ? -32.301 -2.263 47.221 1.00 60.09 85 LYS A N 1
ATOM 704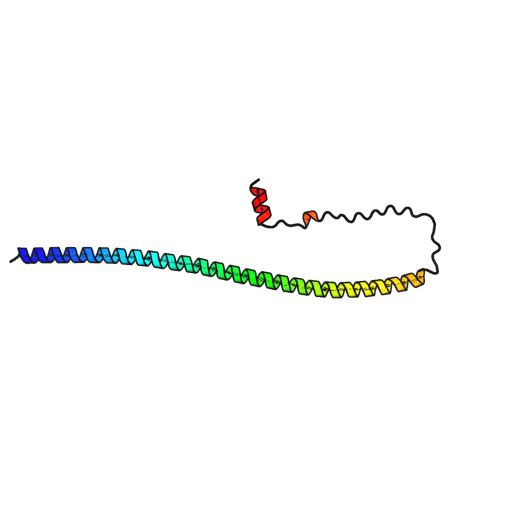 C CA . LYS A 1 85 ? -31.957 -1.553 48.471 1.00 60.09 85 LYS A CA 1
ATOM 705 C C . LYS A 1 85 ? -32.799 -0.289 48.699 1.00 60.09 85 LYS A C 1
ATOM 707 O O . LYS A 1 85 ? -33.310 -0.083 49.795 1.00 60.09 85 LYS A O 1
ATOM 712 N N . LYS A 1 86 ? -33.033 0.519 47.656 1.00 57.09 86 LYS A N 1
ATOM 713 C CA . LYS A 1 86 ? -33.916 1.702 47.736 1.00 57.09 86 LYS A CA 1
ATOM 714 C C . LYS A 1 86 ? -35.382 1.349 48.007 1.00 57.09 86 LYS A C 1
ATOM 716 O O . LYS A 1 86 ? -36.089 2.148 48.615 1.00 57.09 86 LYS A O 1
ATOM 721 N N . ASN A 1 87 ? -35.864 0.192 47.549 1.00 56.41 87 ASN A N 1
ATOM 722 C CA . ASN A 1 87 ? -37.228 -0.260 47.838 1.00 56.41 87 ASN A CA 1
ATOM 723 C C . ASN A 1 87 ? -37.385 -0.808 49.266 1.00 56.41 87 ASN A C 1
ATOM 725 O O . ASN A 1 87 ? -38.478 -0.712 49.820 1.00 56.41 87 ASN A O 1
ATOM 729 N N . GLU A 1 88 ? -36.324 -1.342 49.876 1.00 55.75 88 GLU A N 1
ATOM 730 C CA . GLU A 1 88 ? -36.335 -1.751 51.287 1.00 55.75 88 GLU A CA 1
ATOM 731 C C . GLU A 1 88 ? -36.321 -0.555 52.250 1.00 55.75 88 GLU A C 1
ATOM 733 O O . GLU A 1 88 ? -37.048 -0.577 53.241 1.00 55.75 88 GLU A O 1
ATOM 738 N N . GLU A 1 89 ? -35.589 0.520 51.934 1.00 53.91 89 GLU A N 1
ATOM 739 C CA . GLU A 1 89 ? -35.657 1.779 52.700 1.00 53.91 89 GLU A CA 1
ATOM 740 C C . GLU A 1 89 ? -37.035 2.445 52.577 1.00 53.91 89 GLU A C 1
ATOM 742 O O . GLU A 1 89 ? -37.654 2.784 53.584 1.00 53.91 89 GLU A O 1
ATOM 747 N N . LYS A 1 90 ? -37.605 2.519 51.365 1.00 52.84 90 LYS A N 1
ATOM 748 C CA . LYS A 1 90 ? -38.945 3.099 51.163 1.00 52.84 90 LYS A CA 1
ATOM 749 C C . LYS A 1 90 ? -40.073 2.338 51.863 1.00 52.84 90 LYS A C 1
ATOM 751 O O . LYS A 1 90 ? -41.081 2.950 52.199 1.00 52.84 90 LYS A O 1
ATOM 756 N N . LYS A 1 91 ? -39.936 1.025 52.085 1.00 50.12 91 LYS A N 1
ATOM 757 C CA . LYS A 1 91 ? -40.927 0.249 52.850 1.00 50.12 91 LYS A CA 1
ATOM 758 C C . LYS A 1 91 ? -40.877 0.526 54.354 1.00 50.12 91 LYS A C 1
ATOM 760 O O . LYS A 1 91 ? -41.890 0.316 55.007 1.00 50.12 91 LYS A O 1
ATOM 765 N N . LYS A 1 92 ? -39.751 1.004 54.897 1.00 49.56 92 LYS A N 1
ATOM 766 C CA . LYS A 1 92 ? -39.658 1.424 56.306 1.00 49.56 92 LYS A CA 1
ATOM 767 C C . LYS A 1 92 ? -40.186 2.842 56.533 1.00 49.56 92 LYS A C 1
ATOM 769 O O . LYS A 1 92 ? -40.750 3.104 57.588 1.00 49.56 92 LYS A O 1
ATOM 774 N N . ASP A 1 93 ? -40.082 3.714 55.532 1.00 47.09 93 ASP A N 1
ATOM 775 C CA . ASP A 1 93 ? -40.570 5.100 55.622 1.00 47.09 93 ASP A CA 1
ATOM 776 C C . ASP A 1 93 ? -42.060 5.263 55.253 1.00 47.09 93 ASP A C 1
ATOM 778 O O . ASP A 1 93 ? -42.672 6.295 55.544 1.00 47.09 93 ASP A O 1
ATOM 782 N N . ALA A 1 94 ? -42.676 4.254 54.626 1.00 48.62 94 ALA A N 1
ATOM 783 C CA . ALA A 1 94 ? -44.077 4.305 54.195 1.00 48.62 94 ALA A CA 1
ATOM 784 C C . ALA A 1 94 ? -45.099 4.275 55.350 1.00 48.62 94 ALA A C 1
ATOM 786 O O . ALA A 1 94 ? -46.232 4.708 55.147 1.00 48.62 94 ALA A O 1
ATOM 787 N N . ASP A 1 95 ? -44.711 3.844 56.556 1.00 47.31 95 ASP A N 1
ATOM 788 C CA . ASP A 1 95 ? -45.611 3.813 57.721 1.00 47.31 95 ASP A CA 1
ATOM 789 C C . ASP A 1 95 ? -45.726 5.166 58.457 1.00 47.31 95 ASP A C 1
ATOM 791 O O . ASP A 1 95 ? -46.540 5.291 59.373 1.00 47.31 95 ASP A O 1
ATOM 795 N N . GLN A 1 96 ? -44.968 6.210 58.074 1.00 54.19 96 GLN A N 1
ATOM 796 C CA . GLN A 1 96 ? -44.978 7.494 58.805 1.00 54.19 96 GLN A CA 1
ATOM 797 C C . GLN A 1 96 ? -45.350 8.762 58.025 1.00 54.19 96 GLN A C 1
ATOM 799 O O . GLN A 1 96 ? -45.536 9.809 58.647 1.00 54.19 96 GLN A O 1
ATOM 804 N N . ALA A 1 97 ? -45.552 8.731 56.709 1.00 52.06 97 ALA A N 1
ATOM 805 C CA . ALA A 1 97 ? -45.796 9.966 55.959 1.00 52.06 97 ALA A CA 1
ATOM 806 C C . ALA A 1 97 ? -47.245 10.093 55.459 1.00 52.06 97 ALA A C 1
ATOM 808 O O . ALA A 1 97 ? -47.574 9.727 54.332 1.00 52.06 97 ALA A O 1
ATOM 809 N N . LYS A 1 98 ? -48.115 10.708 56.274 1.00 50.72 98 LYS A N 1
ATOM 810 C CA . LYS A 1 98 ? -49.345 11.345 55.764 1.00 50.72 98 LYS A CA 1
ATOM 811 C C . LYS A 1 98 ? -48.957 12.390 54.700 1.00 50.72 98 LYS A C 1
ATOM 813 O O . LYS A 1 98 ? -48.097 13.227 54.987 1.00 50.72 98 LYS A O 1
ATOM 818 N N . PRO A 1 99 ? -49.584 12.419 53.512 1.00 49.03 99 PRO A N 1
ATOM 819 C CA . PRO A 1 99 ? -49.241 13.407 52.498 1.00 49.03 99 PRO A CA 1
ATOM 820 C C . PRO A 1 99 ? -49.747 14.795 52.914 1.00 49.03 99 PRO A C 1
ATOM 822 O O . PRO A 1 99 ? -50.939 14.988 53.162 1.00 49.03 99 PRO A O 1
ATOM 825 N N . LYS A 1 100 ? -48.846 15.783 52.980 1.00 47.38 100 LYS A N 1
ATOM 826 C CA . LYS A 1 100 ? -49.230 17.199 53.047 1.00 47.38 100 LYS A CA 1
ATOM 827 C C . LYS A 1 100 ? -49.737 17.622 51.667 1.00 47.38 100 LYS A C 1
ATOM 829 O O . LYS A 1 100 ? -48.993 17.583 50.691 1.00 47.38 100 LYS A O 1
ATOM 834 N N . LEU A 1 101 ? -51.009 18.019 51.602 1.00 50.09 101 LEU A N 1
ATOM 835 C CA . LEU A 1 101 ? -51.596 18.693 50.447 1.00 50.09 101 LEU A CA 1
ATOM 836 C C . LEU A 1 101 ? -50.823 19.994 50.186 1.00 50.09 101 LEU A C 1
ATOM 838 O O . LEU A 1 101 ? -50.823 20.887 51.030 1.00 50.09 101 LEU A O 1
ATOM 842 N N . GLY A 1 102 ? -50.201 20.098 49.013 1.00 51.53 102 GLY A N 1
ATOM 843 C CA . GLY A 1 102 ? -49.623 21.346 48.517 1.00 51.53 102 GLY A CA 1
ATOM 844 C C . GLY A 1 102 ? -48.137 21.260 48.187 1.00 51.53 102 GLY A C 1
ATOM 845 O O . GLY A 1 102 ? -47.330 21.909 48.840 1.00 51.53 102 GLY A O 1
ATOM 846 N N . SER A 1 103 ? -47.777 20.530 47.130 1.00 49.53 103 SER A N 1
ATOM 847 C CA . SER A 1 103 ? -46.582 20.863 46.348 1.00 49.53 103 SER A CA 1
ATOM 848 C C . SER A 1 103 ? -46.982 20.945 44.885 1.00 49.53 103 SER A C 1
ATOM 850 O O . SER A 1 103 ? -47.485 19.986 44.302 1.00 49.53 103 SER A O 1
ATOM 852 N N . LYS A 1 104 ? -46.851 22.140 44.318 1.00 54.94 104 LYS A N 1
ATOM 853 C CA . LYS A 1 104 ? -47.088 22.419 42.906 1.00 54.94 104 LYS A CA 1
ATOM 854 C C . LYS A 1 104 ? -45.767 22.135 42.192 1.00 54.94 104 LYS A C 1
ATOM 856 O O . LYS A 1 104 ? -44.960 23.039 41.994 1.00 54.94 104 LYS A O 1
ATOM 861 N N . ASP A 1 105 ? -45.517 20.868 41.882 1.00 52.44 105 ASP A N 1
ATOM 862 C CA . ASP A 1 105 ? -44.281 20.443 41.224 1.00 52.44 105 ASP A CA 1
ATOM 863 C C . ASP A 1 105 ? -44.345 20.780 39.726 1.00 52.44 105 ASP A C 1
ATOM 865 O O . ASP A 1 105 ? -44.690 19.951 38.889 1.00 52.44 105 ASP A O 1
ATOM 869 N N . ASN A 1 106 ? -43.975 22.010 39.358 1.00 53.47 106 ASN A N 1
ATOM 870 C CA . ASN A 1 106 ? -43.736 22.405 37.962 1.00 53.47 106 ASN A CA 1
ATOM 871 C C . ASN A 1 106 ? -42.349 21.936 37.480 1.00 53.47 106 ASN A C 1
ATOM 873 O O . ASN A 1 106 ? -41.584 22.686 36.877 1.00 53.47 106 ASN A O 1
ATOM 877 N N . SER A 1 107 ? -42.004 20.684 37.766 1.00 55.94 107 SER A N 1
ATOM 878 C CA . SER A 1 107 ? -40.763 20.057 37.325 1.00 55.94 107 SER A CA 1
ATOM 879 C C . SER A 1 107 ? -40.982 19.423 35.949 1.00 55.94 107 SER A C 1
ATOM 881 O O . SER A 1 107 ? -41.062 18.202 35.808 1.00 55.94 107 SER A O 1
ATOM 883 N N . SER A 1 108 ? -41.082 20.249 34.906 1.00 56.09 108 SER A N 1
ATOM 884 C CA . SER A 1 108 ? -40.925 19.776 33.530 1.00 56.09 108 SER A CA 1
ATOM 885 C C . SER A 1 108 ? -39.450 19.448 33.307 1.00 56.09 108 SER A C 1
ATOM 887 O O . SER A 1 108 ? -38.652 20.307 32.929 1.00 56.09 108 SER A O 1
ATOM 889 N N . PHE A 1 109 ? -39.076 18.204 33.598 1.00 48.66 109 PHE A N 1
ATOM 890 C CA . PHE A 1 109 ? -37.759 17.669 33.290 1.00 48.66 109 PHE A CA 1
ATOM 891 C C . PHE A 1 109 ? -37.612 17.609 31.762 1.00 48.66 109 PHE A C 1
ATOM 893 O O . PHE A 1 109 ? -38.063 16.670 31.107 1.00 48.66 109 PHE A O 1
ATOM 900 N N . ASN A 1 110 ? -37.038 18.658 31.174 1.00 55.28 110 ASN A N 1
ATOM 901 C CA . ASN A 1 110 ? -36.859 18.771 29.733 1.00 55.28 110 ASN A CA 1
ATOM 902 C C . ASN A 1 110 ? -35.637 17.930 29.320 1.00 55.28 110 ASN A C 1
ATOM 904 O O . ASN A 1 110 ? -34.520 18.425 29.223 1.00 55.28 110 ASN A O 1
ATOM 908 N N . HIS A 1 111 ? -35.834 16.623 29.130 1.00 59.38 111 HIS A N 1
ATOM 909 C CA . HIS A 1 111 ? -34.800 15.668 28.702 1.00 59.38 111 HIS A CA 1
ATOM 910 C C . HIS A 1 111 ? -34.439 15.759 27.203 1.00 59.38 111 HIS A C 1
ATOM 912 O O . HIS A 1 111 ? -33.994 14.776 26.616 1.00 59.38 111 HIS A O 1
ATOM 918 N N . LEU A 1 112 ? -34.576 16.920 26.561 1.00 57.84 112 LEU A N 1
ATOM 919 C CA . LEU A 1 112 ? -33.981 17.154 25.243 1.00 57.84 112 LEU A CA 1
ATOM 920 C C . LEU A 1 112 ? -32.717 17.999 25.401 1.00 57.84 112 LEU A C 1
ATOM 922 O O . LEU A 1 112 ? -32.656 19.162 25.015 1.00 57.84 112 LEU A O 1
ATOM 926 N N . ASN A 1 113 ? -31.681 17.392 25.984 1.00 55.53 113 ASN A N 1
ATOM 927 C CA . ASN A 1 113 ? -30.335 17.885 25.738 1.00 55.53 113 ASN A CA 1
ATOM 928 C C . ASN A 1 113 ? -30.052 17.662 24.255 1.00 55.53 113 ASN A C 1
ATOM 930 O O . ASN A 1 113 ? -30.127 16.543 23.753 1.00 55.53 113 ASN A O 1
ATOM 934 N N . ASP A 1 114 ? -29.804 18.758 23.558 1.00 58.62 114 ASP A N 1
ATOM 935 C CA . ASP A 1 114 ? -29.577 18.830 22.127 1.00 58.62 114 ASP A CA 1
ATOM 936 C C . ASP A 1 114 ? -28.320 18.019 21.750 1.00 58.62 114 ASP A C 1
ATOM 938 O O . ASP A 1 114 ? -27.186 18.500 21.773 1.00 58.62 114 ASP A O 1
ATOM 942 N N . TYR A 1 115 ? -28.509 16.729 21.452 1.00 55.06 115 TYR A N 1
ATOM 943 C CA . TYR A 1 115 ? -27.437 15.818 21.039 1.00 55.06 115 TYR A CA 1
ATOM 944 C C . TYR A 1 115 ? -26.964 16.075 19.599 1.00 55.06 115 TYR A C 1
ATOM 946 O O . TYR A 1 115 ? -26.094 15.353 19.103 1.00 55.06 115 TYR A O 1
ATOM 954 N N . SER A 1 116 ? -27.484 17.105 18.923 1.00 60.12 116 SER A N 1
ATOM 955 C CA . SER A 1 116 ? -27.058 17.503 17.576 1.00 60.12 116 SER A CA 1
ATOM 956 C C . SER A 1 116 ? -25.546 17.758 17.484 1.00 60.12 116 SER A C 1
ATOM 958 O O . SER A 1 116 ? -24.926 17.402 16.483 1.00 60.12 116 SER A O 1
ATOM 960 N N . ASN A 1 117 ? -24.920 18.249 18.561 1.00 58.56 117 ASN A N 1
ATOM 961 C CA . ASN A 1 117 ? -23.470 18.471 18.634 1.00 58.56 117 ASN A CA 1
ATOM 962 C C . ASN A 1 117 ? -22.625 17.199 18.829 1.00 58.56 117 ASN A C 1
ATOM 964 O O . ASN A 1 117 ? -21.417 17.226 18.585 1.00 58.56 117 ASN A O 1
ATOM 968 N N . TYR A 1 118 ? -23.220 16.075 19.237 1.00 61.12 118 TYR A N 1
ATOM 969 C CA . TYR A 1 118 ? -22.496 14.804 19.367 1.00 61.12 118 TYR A CA 1
ATOM 970 C C . TYR A 1 118 ? -22.380 14.055 18.035 1.00 61.12 118 TYR A C 1
ATOM 972 O O . TYR A 1 118 ? -21.516 13.185 17.885 1.00 61.12 118 TYR A O 1
ATOM 980 N N . TYR A 1 119 ? -23.194 14.406 17.034 1.00 63.47 119 TYR A N 1
ATOM 981 C CA . TYR A 1 119 ? -23.070 13.827 15.703 1.00 63.47 119 TYR A CA 1
ATOM 982 C C . TYR A 1 119 ? -21.937 14.501 14.924 1.00 63.47 119 TYR A C 1
ATOM 984 O O . TYR A 1 119 ? -22.120 15.502 14.235 1.00 63.47 119 TYR A O 1
ATOM 992 N N . ARG A 1 120 ? -20.732 13.927 14.994 1.00 69.69 120 ARG A N 1
ATOM 993 C CA . ARG A 1 120 ? -19.606 14.354 14.154 1.00 69.69 120 ARG A CA 1
ATOM 994 C C . ARG A 1 120 ? -19.787 13.799 12.731 1.00 69.69 120 ARG A C 1
ATOM 996 O O . ARG A 1 120 ? -19.673 12.585 12.547 1.00 69.69 120 ARG A O 1
ATOM 1003 N N . PRO A 1 121 ? -19.995 14.636 11.695 1.00 72.19 121 PRO A N 1
ATOM 1004 C CA . PRO A 1 121 ? -20.278 14.135 10.355 1.00 72.19 121 PRO A CA 1
ATOM 1005 C C . PRO A 1 121 ? -19.094 13.359 9.767 1.00 72.19 121 PRO A C 1
ATOM 1007 O O . PRO A 1 121 ? -17.920 13.746 9.900 1.00 72.19 121 PRO A O 1
ATOM 1010 N N . SER A 1 122 ? -19.404 12.277 9.050 1.00 69.00 122 SER A N 1
ATOM 1011 C CA . SER A 1 122 ? -18.404 11.497 8.319 1.00 69.00 122 SER A CA 1
ATOM 1012 C C . SER A 1 122 ? -17.639 12.376 7.313 1.00 69.00 122 SER A C 1
ATOM 1014 O O . SER A 1 122 ? -18.129 13.413 6.858 1.00 69.00 122 SER A O 1
ATOM 1016 N N . LEU A 1 123 ? -16.410 11.985 6.951 1.00 72.00 123 LEU A N 1
ATOM 1017 C CA . LEU A 1 123 ? -15.611 12.714 5.949 1.00 72.00 123 LEU A CA 1
ATOM 1018 C C . LEU A 1 123 ? -16.348 12.847 4.605 1.00 72.00 123 LEU A C 1
ATOM 1020 O O . LEU A 1 123 ? -16.244 13.882 3.952 1.00 72.00 123 LEU A O 1
ATOM 1024 N N . LYS A 1 124 ? -17.150 11.838 4.240 1.00 71.56 124 LYS A N 1
ATOM 1025 C CA . LYS A 1 124 ? -17.996 11.847 3.041 1.00 71.56 124 LYS A CA 1
ATOM 1026 C C . LYS A 1 124 ? -19.057 12.952 3.104 1.00 71.56 124 LYS A C 1
ATOM 1028 O O . LYS A 1 124 ? -19.195 13.713 2.152 1.00 71.56 124 LYS A O 1
ATOM 1033 N N . ASN A 1 125 ? -19.734 13.097 4.245 1.00 69.94 125 ASN A N 1
ATOM 1034 C CA . ASN A 1 125 ? -20.752 14.137 4.438 1.00 69.94 125 ASN A CA 1
ATOM 1035 C C . ASN A 1 125 ? -20.131 15.542 4.421 1.00 69.94 125 ASN A C 1
ATOM 1037 O O . ASN A 1 125 ? -20.688 16.461 3.830 1.00 69.94 125 ASN A O 1
ATOM 1041 N N . ARG A 1 126 ? -18.931 15.700 4.996 1.00 72.00 126 ARG A N 1
ATOM 1042 C CA . ARG A 1 126 ? -18.191 16.972 4.955 1.00 72.00 126 ARG A CA 1
ATOM 1043 C C . ARG A 1 126 ? -17.760 17.372 3.546 1.00 72.00 126 ARG A C 1
ATOM 1045 O O . ARG A 1 126 ? -17.719 18.560 3.248 1.00 72.00 126 ARG A O 1
ATOM 1052 N N . TYR A 1 127 ? -17.425 16.406 2.694 1.00 73.44 127 TYR A N 1
ATOM 1053 C CA . TYR A 1 127 ? -17.024 16.682 1.317 1.00 73.44 127 TYR A CA 1
ATOM 1054 C C . TYR A 1 127 ? -18.213 17.100 0.441 1.00 73.44 127 TYR A C 1
ATOM 1056 O O . TYR A 1 127 ? -18.086 18.033 -0.346 1.00 73.44 127 TYR A O 1
ATOM 1064 N N . ASN A 1 128 ? -19.378 16.472 0.625 1.00 67.25 128 ASN A N 1
ATOM 1065 C CA . ASN A 1 128 ? -20.591 16.828 -0.114 1.00 67.25 128 ASN A CA 1
ATOM 1066 C C . ASN A 1 128 ? -21.120 18.222 0.263 1.00 67.25 128 ASN A C 1
ATOM 1068 O O . ASN A 1 128 ? -21.478 18.981 -0.630 1.00 67.25 128 ASN A O 1
ATOM 1072 N N . ASN A 1 129 ? -21.072 18.607 1.545 1.00 64.94 129 ASN A N 1
ATOM 1073 C CA . ASN A 1 129 ? -21.512 19.940 1.984 1.00 64.94 129 ASN A CA 1
ATOM 1074 C C . ASN A 1 129 ? -20.617 21.093 1.493 1.00 64.94 129 ASN A C 1
ATOM 1076 O O . ASN A 1 129 ? -21.040 22.238 1.543 1.00 64.94 129 ASN A O 1
ATOM 1080 N N . ARG A 1 130 ? -19.387 20.821 1.031 1.00 64.19 130 ARG A N 1
ATOM 1081 C CA . ARG A 1 130 ? -18.498 21.845 0.443 1.00 64.19 130 ARG A CA 1
ATOM 1082 C C . ARG A 1 130 ? -18.719 22.077 -1.052 1.00 64.19 130 ARG A C 1
ATOM 1084 O O . ARG A 1 130 ? -18.091 22.967 -1.610 1.00 64.19 130 ARG A O 1
ATOM 1091 N N . LYS A 1 131 ? -19.516 21.233 -1.711 1.00 58.28 131 LYS A N 1
ATOM 1092 C CA . LYS A 1 131 ? -19.827 21.345 -3.145 1.00 58.28 131 LYS A CA 1
ATOM 1093 C C . LYS A 1 131 ? -21.171 22.029 -3.416 1.00 58.28 131 LYS A C 1
ATOM 1095 O O . LYS A 1 131 ? -21.555 22.110 -4.578 1.00 58.28 131 LYS A O 1
ATOM 1100 N N . SER A 1 132 ? -21.869 22.451 -2.362 1.00 49.62 132 SER A N 1
ATOM 1101 C CA . SER A 1 132 ? -23.087 23.259 -2.436 1.00 49.62 132 SER A CA 1
ATOM 1102 C C . SER A 1 132 ? -22.757 24.738 -2.354 1.00 49.62 132 SER A C 1
ATOM 1104 O O . SER A 1 132 ? -21.735 25.069 -1.715 1.00 49.62 132 SER A O 1
#

Foldseek 3Di:
DVPVVVVVVVVVVVVVVVVVVVVVVVVVVVVVVVVVVVVVVVVVVVVVVVVVVVVVVVVVVVVVVVVVVVVVVVVVVVVVVVVVVVVVVVVVVVVPDDDDPDDPPPPPPPPCPPCVVVDDDDPVVVVVVVVD

Radius of gyration: 41.63 Å; chains: 1; bounding box: 96×30×112 Å

Sequence (132 aa):
MDTNENMKNVKDMMSFTTKNIIYIFIGISLLIFIYKILKKNKKDAEVKRNNEISIKMKLSREKQLQELDKEMMINKEKMKEQNIKKNEEKKKDADQAKPKLGSKDNSSFNHLNDYSNYYRPSLKNRYNNRKS

Secondary structure (DSSP, 8-state):
-HHHHHHHHHHHHHHHHHHHHHHHHHHHHHHHHHHHHHHHHHHHHHHHHHHHHHHHHHHHHHHHHHHHHHHHHHHHHHHHHHHHHHHHHHHHHTTT-PPPS-------------GGGG----HHHHHHTT--

pLDDT: mean 74.04, std 15.22, range [47.09, 95.06]